Protein AF-A0AAD0ALA4-F1 (afdb_monomer)

Solvent-accessible surface area (backbone atoms only — not comparable to full-atom values): 5460 Å² total; per-residue (Å²): 135,83,80,77,81,74,76,88,68,67,48,80,56,68,77,44,49,51,84,74,68,57,65,62,46,42,33,30,25,91,38,34,69,48,56,65,42,76,59,52,77,94,40,60,54,75,73,41,37,26,32,40,37,42,31,50,38,85,54,95,67,61,20,42,30,38,43,41,38,44,34,81,85,74,36,33,34,35,33,38,23,92,36,73,81,49,67,68,51,72,69,42,74,78,83

Organism: NCBI:txid2663009

Structure (mmCIF, N/CA/C/O backbone):
data_AF-A0AAD0ALA4-F1
#
_entry.id   AF-A0AAD0ALA4-F1
#
loop_
_atom_site.group_PDB
_atom_site.id
_atom_site.type_symbol
_atom_site.label_atom_id
_atom_site.label_alt_id
_atom_site.label_comp_id
_atom_site.label_asym_id
_atom_site.label_entity_id
_atom_site.label_seq_id
_atom_site.pdbx_PDB_ins_code
_atom_site.Cartn_x
_atom_site.Cartn_y
_atom_site.Cartn_z
_atom_site.occupancy
_atom_site.B_iso_or_equiv
_atom_site.auth_seq_id
_atom_site.auth_comp_id
_atom_site.auth_asym_id
_atom_site.auth_atom_id
_atom_site.pdbx_PDB_model_num
ATOM 1 N N . MET A 1 1 ? 28.367 -8.642 20.659 1.00 45.81 1 MET A N 1
ATOM 2 C CA . MET A 1 1 ? 27.828 -7.619 19.739 1.00 45.81 1 MET A CA 1
ATOM 3 C C . MET A 1 1 ? 26.428 -7.275 20.236 1.00 45.81 1 MET A C 1
ATOM 5 O O . MET A 1 1 ? 25.600 -8.171 20.288 1.00 45.81 1 MET A O 1
ATOM 9 N N . LYS A 1 2 ? 26.192 -6.063 20.758 1.00 48.22 2 LYS A N 1
ATOM 10 C CA . LYS A 1 2 ? 24.842 -5.640 21.173 1.00 48.22 2 LYS A CA 1
ATOM 11 C C . LYS A 1 2 ? 24.096 -5.222 19.908 1.00 48.22 2 LYS A C 1
ATOM 13 O O . LYS A 1 2 ? 24.544 -4.295 19.242 1.00 48.22 2 LYS A O 1
ATOM 18 N N . GLU A 1 3 ? 23.012 -5.911 19.563 1.00 54.53 3 GLU A N 1
ATOM 19 C CA . GLU A 1 3 ? 22.095 -5.450 18.518 1.00 54.53 3 GLU A CA 1
ATOM 20 C C . GLU A 1 3 ? 21.565 -4.064 18.898 1.00 54.53 3 GLU A C 1
ATOM 22 O O . GLU A 1 3 ? 20.857 -3.903 19.896 1.00 54.53 3 GLU A O 1
ATOM 27 N N . ASN A 1 4 ? 21.902 -3.052 18.102 1.00 56.72 4 ASN A N 1
ATOM 28 C CA . ASN A 1 4 ? 21.159 -1.803 18.112 1.00 56.72 4 ASN A CA 1
ATOM 29 C C . ASN A 1 4 ? 19.816 -2.092 17.445 1.00 56.72 4 ASN A C 1
ATOM 31 O O . ASN A 1 4 ? 19.740 -2.194 16.224 1.00 56.72 4 ASN A O 1
ATOM 35 N N . LYS A 1 5 ? 18.759 -2.247 18.247 1.00 61.53 5 LYS A N 1
ATOM 36 C CA . LYS A 1 5 ? 17.382 -2.257 17.746 1.00 61.53 5 LYS A CA 1
ATOM 37 C C . LYS A 1 5 ? 17.083 -0.878 17.161 1.00 61.53 5 LYS A C 1
ATOM 39 O O . LYS A 1 5 ? 16.670 0.029 17.882 1.00 61.53 5 LYS A O 1
ATOM 44 N N . THR A 1 6 ? 17.338 -0.688 15.872 1.00 66.88 6 THR A N 1
ATOM 45 C CA . THR A 1 6 ? 16.949 0.524 15.152 1.00 66.88 6 THR A CA 1
ATOM 46 C C . THR A 1 6 ? 15.428 0.621 15.176 1.00 66.88 6 THR A C 1
ATOM 48 O O . THR A 1 6 ? 14.721 -0.289 14.745 1.00 66.88 6 THR A O 1
ATOM 51 N N . LYS A 1 7 ? 14.907 1.714 15.737 1.00 78.12 7 LYS A N 1
ATOM 52 C CA . LYS A 1 7 ? 13.470 1.990 15.757 1.00 78.12 7 LYS A CA 1
ATOM 53 C C . LYS A 1 7 ? 13.006 2.196 14.314 1.00 78.12 7 LYS A C 1
ATOM 55 O O . LYS A 1 7 ? 13.554 3.049 13.621 1.00 78.12 7 LYS A O 1
ATOM 60 N N . ILE A 1 8 ? 12.013 1.428 13.869 1.00 82.12 8 ILE A N 1
ATOM 61 C CA . ILE A 1 8 ? 11.367 1.659 12.572 1.00 82.12 8 ILE A CA 1
ATOM 62 C C . ILE A 1 8 ? 10.761 3.067 12.598 1.00 82.12 8 ILE A C 1
ATOM 64 O O . ILE A 1 8 ? 10.010 3.406 13.516 1.00 82.12 8 ILE A O 1
ATOM 68 N N . SER A 1 9 ? 11.116 3.886 11.609 1.00 90.62 9 SER A N 1
ATOM 69 C CA . SER A 1 9 ? 10.540 5.214 11.404 1.00 90.62 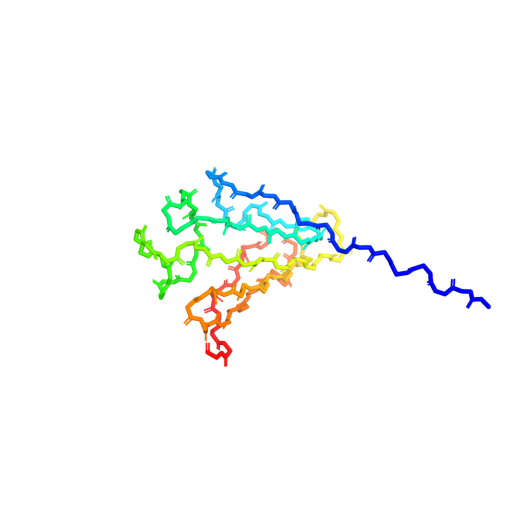9 SER A CA 1
ATOM 70 C C . SER A 1 9 ? 9.523 5.145 10.275 1.00 90.62 9 SER A C 1
ATOM 72 O O . SER A 1 9 ? 9.810 4.552 9.238 1.00 90.62 9 SER A O 1
ATOM 74 N N . PHE A 1 10 ? 8.350 5.740 10.481 1.00 94.88 10 PHE A N 1
ATOM 75 C CA . PHE A 1 10 ? 7.299 5.813 9.471 1.00 94.88 10 PHE A CA 1
ATOM 76 C C . PHE A 1 10 ? 7.217 7.227 8.912 1.00 94.88 10 PHE A C 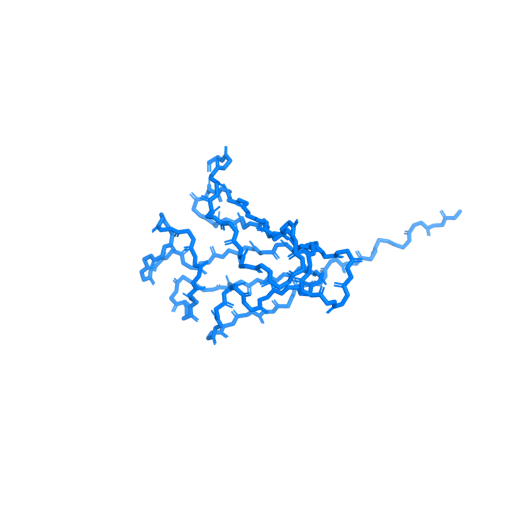1
ATOM 78 O O . PHE A 1 10 ? 7.042 8.180 9.671 1.00 94.88 10 PHE A O 1
ATOM 85 N N . THR A 1 11 ? 7.275 7.348 7.591 1.00 96.69 11 THR A N 1
ATOM 86 C CA . THR A 1 11 ? 7.070 8.611 6.881 1.00 96.69 11 THR A CA 1
ATOM 87 C C . THR A 1 11 ? 5.569 8.864 6.712 1.00 96.69 11 THR A C 1
ATOM 89 O O . THR A 1 11 ? 4.891 8.070 6.050 1.00 96.69 11 THR A O 1
ATOM 92 N N . PRO A 1 12 ? 5.004 9.938 7.293 1.00 96.12 12 PRO A N 1
ATOM 93 C CA . PRO A 1 12 ? 3.601 10.275 7.089 1.00 96.12 12 PRO A CA 1
ATOM 94 C C . PRO A 1 12 ? 3.343 10.667 5.635 1.00 96.12 12 PRO A C 1
ATOM 96 O O . PRO A 1 12 ? 4.096 11.450 5.057 1.00 96.12 12 PRO A O 1
ATOM 99 N N . ILE A 1 13 ? 2.258 10.158 5.059 1.00 96.31 13 ILE A N 1
ATOM 100 C CA . ILE A 1 13 ? 1.827 10.489 3.700 1.00 96.31 13 ILE A CA 1
ATOM 101 C C . ILE A 1 13 ? 0.399 11.040 3.692 1.00 96.31 13 ILE A C 1
ATOM 103 O O . ILE A 1 13 ? -0.479 10.579 4.422 1.00 96.31 13 ILE A O 1
ATOM 107 N N . SER A 1 14 ? 0.175 12.052 2.854 1.00 91.81 14 SER A N 1
ATOM 108 C CA . SER A 1 14 ? -1.125 12.679 2.592 1.00 91.81 14 SER A CA 1
ATOM 109 C C . SER A 1 14 ? -1.102 13.332 1.206 1.00 91.81 14 SER A C 1
ATOM 111 O O . SER A 1 14 ? -0.024 13.682 0.728 1.00 91.81 14 SER A O 1
ATOM 113 N N . ASN A 1 15 ? -2.261 13.497 0.559 1.00 94.25 15 ASN A N 1
ATOM 114 C CA . ASN A 1 15 ? -2.390 14.120 -0.770 1.00 94.25 15 ASN A CA 1
ATOM 115 C C . ASN A 1 15 ? -1.494 13.477 -1.847 1.00 94.25 15 ASN A C 1
ATOM 117 O O . ASN A 1 15 ? -0.894 14.174 -2.662 1.00 94.25 15 ASN A O 1
ATOM 121 N N . VAL A 1 16 ? -1.386 12.146 -1.849 1.00 95.75 16 VAL A N 1
ATOM 122 C CA . VAL A 1 16 ? -0.487 11.403 -2.746 1.00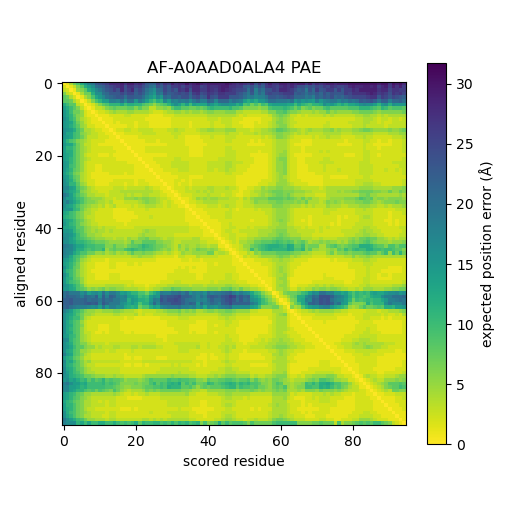 95.75 16 VAL A CA 1
ATOM 123 C C . VAL A 1 16 ? -1.212 10.251 -3.441 1.00 95.75 16 VAL A C 1
ATOM 125 O O . VAL A 1 16 ? -2.127 9.647 -2.881 1.00 95.75 16 VAL A O 1
ATOM 128 N N . ASN A 1 17 ? -0.784 9.935 -4.665 1.00 96.44 17 ASN A N 1
ATOM 129 C CA . ASN A 1 17 ? -1.138 8.689 -5.339 1.00 96.44 17 ASN A CA 1
ATOM 130 C C . ASN A 1 17 ? -0.115 7.607 -4.962 1.00 96.44 17 ASN A C 1
ATOM 132 O O . ASN A 1 17 ? 1.084 7.797 -5.176 1.00 96.44 17 ASN A O 1
ATOM 136 N N . LEU A 1 18 ? -0.579 6.466 -4.444 1.00 96.62 18 LEU A N 1
ATOM 137 C CA . LEU A 1 18 ? 0.286 5.338 -4.092 1.00 96.62 18 LEU A CA 1
ATOM 138 C C . LEU A 1 18 ? 1.103 4.802 -5.275 1.00 96.62 18 LEU A C 1
ATOM 140 O O . LEU A 1 18 ? 2.160 4.221 -5.051 1.00 96.62 18 LEU A O 1
ATOM 144 N N . ASP A 1 19 ? 0.680 5.025 -6.521 1.00 94.62 19 ASP A N 1
ATOM 145 C CA . ASP A 1 19 ? 1.447 4.653 -7.722 1.00 94.62 19 ASP A CA 1
ATOM 146 C C . ASP A 1 19 ? 2.794 5.381 -7.826 1.00 94.62 19 ASP A C 1
ATOM 148 O O . ASP A 1 19 ? 3.713 4.909 -8.499 1.00 94.62 19 ASP A O 1
ATOM 152 N N . ASN A 1 20 ? 2.926 6.515 -7.135 1.00 93.94 20 ASN A N 1
ATOM 153 C CA . ASN A 1 20 ? 4.134 7.332 -7.125 1.00 93.94 20 ASN A CA 1
ATOM 154 C C . ASN A 1 20 ? 5.090 6.971 -5.976 1.00 93.94 20 ASN A C 1
ATOM 156 O O . ASN A 1 20 ? 6.225 7.440 -5.973 1.00 93.94 20 ASN A O 1
ATOM 160 N N . ILE A 1 21 ? 4.675 6.139 -5.013 1.00 94.50 21 ILE A N 1
ATOM 161 C CA . ILE A 1 21 ? 5.515 5.750 -3.870 1.00 94.50 21 ILE A CA 1
ATOM 162 C C . ILE A 1 21 ? 6.278 4.469 -4.210 1.00 94.50 21 ILE A C 1
ATOM 164 O O . ILE A 1 21 ? 5.775 3.362 -4.029 1.00 94.50 21 ILE A O 1
ATOM 168 N N . LYS A 1 22 ? 7.498 4.620 -4.720 1.00 92.56 22 LYS A N 1
ATOM 169 C CA . LYS A 1 22 ? 8.327 3.490 -5.176 1.00 92.56 22 LYS A CA 1
ATOM 170 C C . LYS A 1 22 ? 9.649 3.357 -4.430 1.00 92.56 22 LYS A C 1
ATOM 172 O O . LYS A 1 22 ? 10.375 2.402 -4.661 1.00 92.56 22 LYS A O 1
ATOM 177 N N . GLU A 1 23 ? 9.964 4.308 -3.563 1.00 91.62 23 GLU A N 1
ATOM 178 C CA . GLU A 1 23 ? 11.167 4.261 -2.743 1.00 91.62 23 GLU A CA 1
ATOM 179 C C . GLU A 1 23 ? 10.983 3.260 -1.597 1.00 91.62 23 GLU A C 1
ATOM 181 O O . GLU A 1 23 ? 9.910 3.178 -0.996 1.00 91.62 23 GLU A O 1
ATOM 186 N N . SER A 1 24 ? 12.024 2.475 -1.314 1.00 92.75 24 SER A N 1
ATOM 187 C CA . SER A 1 24 ? 12.012 1.520 -0.207 1.00 92.75 24 SER A CA 1
ATOM 188 C C . SER A 1 24 ? 11.808 2.239 1.123 1.00 92.75 24 SER A C 1
ATOM 190 O O . SER A 1 24 ? 12.556 3.153 1.464 1.00 92.75 24 SER A O 1
ATOM 192 N N . GLY A 1 25 ? 10.842 1.793 1.923 1.00 94.62 25 GLY A N 1
ATOM 193 C CA . GLY A 1 25 ? 10.570 2.440 3.199 1.00 94.62 25 GLY A CA 1
ATOM 194 C C . GLY A 1 25 ? 9.278 2.012 3.875 1.00 94.62 25 GLY A C 1
ATOM 195 O O . GLY A 1 25 ? 8.527 1.161 3.392 1.00 94.62 25 GLY A O 1
ATOM 196 N N . TYR A 1 26 ? 9.038 2.639 5.025 1.00 96.94 26 TYR A N 1
ATOM 197 C CA . TYR A 1 26 ? 7.828 2.487 5.822 1.00 96.94 26 TYR A CA 1
ATOM 198 C C . TYR A 1 26 ? 7.063 3.807 5.813 1.00 96.94 26 TYR A C 1
ATOM 200 O O . TYR A 1 26 ? 7.586 4.844 6.221 1.00 96.94 26 TYR A O 1
ATOM 208 N N . TYR A 1 27 ? 5.809 3.764 5.381 1.00 97.75 27 TYR A N 1
ATOM 209 C CA . TYR A 1 27 ? 4.934 4.923 5.276 1.00 97.75 27 TYR A CA 1
ATOM 210 C C . TYR A 1 27 ? 3.664 4.709 6.098 1.00 97.75 27 TYR A C 1
ATOM 212 O O . TYR A 1 27 ? 3.241 3.576 6.350 1.00 97.75 27 TYR A O 1
ATOM 220 N N . ILE A 1 28 ? 3.038 5.807 6.513 1.00 97.50 28 ILE A N 1
ATOM 221 C CA . ILE A 1 28 ? 1.788 5.780 7.275 1.00 97.50 28 ILE A CA 1
ATOM 222 C C . ILE A 1 28 ? 0.804 6.819 6.744 1.00 97.50 28 ILE A C 1
ATOM 224 O O . ILE A 1 28 ? 1.143 7.987 6.571 1.00 97.50 28 ILE A O 1
ATOM 228 N N . SER A 1 29 ? -0.441 6.397 6.538 1.00 97.25 29 SER A N 1
ATOM 229 C CA . SER A 1 29 ? -1.585 7.290 6.378 1.00 97.25 29 SER A CA 1
ATOM 230 C C . SER A 1 29 ? -2.347 7.327 7.711 1.00 97.25 29 SER A C 1
ATOM 232 O O . SER A 1 29 ? -3.042 6.361 8.033 1.00 97.25 29 SER A O 1
ATOM 234 N N . PRO A 1 30 ? -2.194 8.384 8.533 1.00 93.06 30 PRO A N 1
ATOM 235 C CA . PRO A 1 30 ? -2.662 8.370 9.923 1.00 93.06 30 PRO A CA 1
ATOM 236 C C . PRO A 1 30 ? -4.159 8.670 10.120 1.00 93.06 30 PRO A C 1
ATOM 238 O O . PRO A 1 30 ? -4.627 8.620 11.253 1.00 93.06 30 PRO A O 1
ATOM 241 N N . SER A 1 31 ? -4.918 9.007 9.069 1.00 93.06 31 SER A N 1
ATOM 242 C CA . SER A 1 31 ? -6.325 9.419 9.190 1.00 93.06 31 SER A CA 1
ATOM 243 C C . SER A 1 31 ? -7.229 8.756 8.153 1.00 93.06 31 SER A C 1
ATOM 245 O O . SER A 1 31 ? -6.860 8.585 6.992 1.00 93.06 31 SER A O 1
ATOM 247 N N . TRP A 1 32 ? -8.454 8.433 8.573 1.00 92.06 32 TRP A N 1
ATOM 248 C CA . TRP A 1 32 ? -9.489 7.801 7.750 1.00 92.06 32 TRP A CA 1
ATOM 249 C C . TRP A 1 32 ? -9.913 8.638 6.542 1.00 92.06 32 TRP A C 1
ATOM 251 O O . TRP A 1 32 ? -10.247 8.068 5.506 1.00 92.06 32 TRP A O 1
ATOM 261 N N . GLY A 1 33 ? -9.876 9.967 6.684 1.00 89.06 33 GLY A N 1
ATOM 262 C CA . GLY A 1 33 ? -10.258 10.938 5.656 1.00 89.06 33 GLY A CA 1
ATOM 263 C C . GLY A 1 33 ? -9.092 11.468 4.825 1.00 89.06 33 GLY A C 1
ATOM 264 O O . GLY A 1 33 ? -9.256 12.463 4.123 1.00 89.06 33 GLY A O 1
ATOM 265 N N . ASN A 1 34 ? -7.905 10.859 4.920 1.00 90.12 34 ASN A N 1
ATOM 266 C CA . ASN A 1 34 ? -6.746 11.315 4.159 1.00 90.12 34 ASN A CA 1
ATOM 267 C C . ASN A 1 34 ? -7.013 11.268 2.655 1.00 90.12 34 ASN A C 1
ATOM 269 O O . ASN A 1 34 ? -7.524 10.286 2.130 1.00 90.12 34 ASN A O 1
ATOM 273 N N . ASN A 1 35 ? -6.610 12.308 1.936 1.00 91.56 35 ASN A N 1
ATOM 274 C CA . ASN A 1 35 ? -6.717 12.341 0.485 1.00 91.56 35 ASN A CA 1
ATOM 275 C C . ASN A 1 35 ? -5.595 11.493 -0.139 1.00 91.56 35 ASN A C 1
ATOM 277 O O . ASN A 1 35 ? -4.488 11.975 -0.356 1.00 91.56 35 ASN A O 1
ATOM 281 N N . ILE A 1 36 ? -5.858 10.206 -0.352 1.00 95.44 36 ILE A N 1
ATOM 282 C CA . ILE A 1 36 ? -4.938 9.253 -0.984 1.00 95.44 36 ILE A CA 1
ATOM 283 C C . ILE A 1 36 ? -5.657 8.602 -2.164 1.00 95.44 36 ILE A C 1
ATOM 285 O O . ILE A 1 36 ? -6.822 8.217 -2.039 1.00 95.44 36 ILE A O 1
ATOM 289 N N . SER A 1 37 ? -4.957 8.443 -3.284 1.00 95.31 37 SER A N 1
ATOM 290 C CA . SER A 1 37 ? -5.428 7.713 -4.468 1.00 95.31 37 SER A CA 1
ATOM 291 C C . SER A 1 37 ? -4.522 6.518 -4.791 1.00 95.31 37 SER A C 1
ATOM 293 O O . SER A 1 37 ? -3.493 6.316 -4.147 1.00 95.31 37 SER A O 1
ATOM 295 N N . GLY A 1 38 ? -4.932 5.671 -5.742 1.00 95.56 38 GLY A N 1
ATOM 296 C CA . GLY A 1 38 ? -4.216 4.425 -6.057 1.00 95.56 38 GLY A CA 1
ATOM 297 C C . GLY A 1 38 ? -4.411 3.318 -5.012 1.00 95.56 38 GLY A C 1
ATOM 298 O O . GLY A 1 38 ? -3.603 2.397 -4.925 1.00 95.56 38 GLY A O 1
ATOM 299 N N . LEU A 1 39 ? -5.465 3.410 -4.194 1.00 96.19 39 LEU A N 1
ATOM 300 C CA . LEU A 1 39 ? -5.814 2.425 -3.169 1.00 96.19 39 LEU A CA 1
ATOM 301 C C . LEU A 1 39 ? -6.529 1.196 -3.756 1.00 96.19 39 LEU A C 1
ATOM 303 O O . LEU A 1 39 ? -7.168 1.299 -4.806 1.00 96.19 39 LEU A O 1
ATOM 307 N N . PRO A 1 40 ? -6.507 0.049 -3.051 1.00 96.12 40 PRO A N 1
ATOM 308 C CA . PRO A 1 40 ? -7.438 -1.040 -3.316 1.00 96.12 40 PRO A CA 1
ATOM 309 C C . PRO A 1 40 ? -8.883 -0.531 -3.251 1.00 96.12 40 PRO A C 1
ATOM 311 O O . PRO A 1 40 ? -9.239 0.225 -2.343 1.00 96.12 40 PRO A O 1
ATOM 314 N N . SER A 1 41 ? -9.731 -0.966 -4.185 1.00 92.81 41 SER A N 1
ATOM 315 C CA . SER A 1 41 ? -11.129 -0.516 -4.287 1.00 92.81 41 SER A CA 1
ATOM 316 C C . SER A 1 41 ? -11.916 -0.718 -2.987 1.00 92.81 41 SER A C 1
ATOM 318 O O . SER A 1 41 ? -12.693 0.147 -2.594 1.00 92.81 41 SER A O 1
ATOM 320 N N . GLU A 1 42 ? -11.642 -1.813 -2.276 1.00 92.00 42 GLU A N 1
ATOM 321 C CA . GLU A 1 42 ? -12.236 -2.168 -0.983 1.00 92.00 42 GLU A CA 1
ATOM 322 C C . GLU A 1 42 ? -11.967 -1.181 0.164 1.00 92.00 42 GLU A C 1
ATOM 324 O O . GLU A 1 42 ? -12.622 -1.291 1.201 1.00 92.00 42 GLU A O 1
ATOM 329 N N . ILE A 1 43 ? -10.980 -0.290 0.024 1.00 91.44 43 ILE A N 1
ATOM 330 C CA . ILE A 1 43 ? -10.607 0.710 1.038 1.00 91.44 43 ILE A CA 1
ATOM 331 C C . ILE A 1 43 ? -10.458 2.117 0.438 1.00 91.44 43 ILE A C 1
ATOM 333 O O . ILE A 1 43 ? -9.829 2.993 1.028 1.00 91.44 43 ILE A O 1
ATOM 337 N N . ASN A 1 44 ? -11.030 2.352 -0.746 1.00 89.38 44 ASN A N 1
ATOM 338 C CA . ASN A 1 44 ? -10.981 3.655 -1.414 1.00 89.38 44 ASN A CA 1
ATOM 339 C C . ASN A 1 44 ? -12.141 4.595 -1.005 1.00 89.38 44 ASN A C 1
ATOM 341 O O . ASN A 1 44 ? -12.299 5.682 -1.564 1.00 89.38 44 ASN A O 1
ATOM 345 N N . GLY A 1 45 ? -12.947 4.209 -0.010 1.00 87.31 45 GLY A N 1
ATOM 346 C CA . GLY A 1 45 ? -14.013 5.036 0.558 1.00 87.31 45 GLY A CA 1
ATOM 347 C C . GLY A 1 45 ? -13.493 6.260 1.321 1.00 87.31 45 GLY A C 1
ATOM 348 O O . GLY A 1 45 ? -12.295 6.417 1.568 1.00 87.31 45 GLY A O 1
ATOM 349 N N . TYR A 1 46 ? -14.390 7.174 1.696 1.00 76.50 46 TYR A N 1
ATOM 350 C CA . TYR A 1 46 ? -14.033 8.409 2.415 1.00 76.50 46 TYR A CA 1
ATOM 351 C C . TYR A 1 46 ? -13.533 8.183 3.853 1.00 76.50 46 TYR A C 1
ATOM 353 O O . TYR A 1 46 ? -12.934 9.091 4.419 1.00 76.50 46 TYR A O 1
ATOM 361 N N . SER A 1 47 ? -13.760 7.006 4.443 1.00 83.81 47 SER A N 1
ATOM 362 C CA . SER A 1 47 ? -13.453 6.701 5.849 1.00 83.81 47 SER A CA 1
ATOM 363 C C . SER A 1 47 ? -12.653 5.405 6.040 1.00 83.81 47 SER A C 1
ATOM 365 O O . SER A 1 47 ? -12.710 4.780 7.100 1.00 83.81 47 SER A O 1
ATOM 367 N N . ASP A 1 48 ? -11.874 5.018 5.025 1.00 88.56 48 ASP A N 1
ATOM 368 C CA . ASP A 1 48 ? -11.134 3.747 4.990 1.00 88.56 48 ASP A CA 1
ATOM 369 C C . ASP A 1 48 ? -9.615 3.924 4.828 1.00 88.56 48 ASP A C 1
ATOM 371 O O . ASP A 1 48 ? -8.865 2.947 4.811 1.00 88.56 48 ASP A O 1
ATOM 375 N N . LYS A 1 49 ? -9.137 5.173 4.747 1.00 93.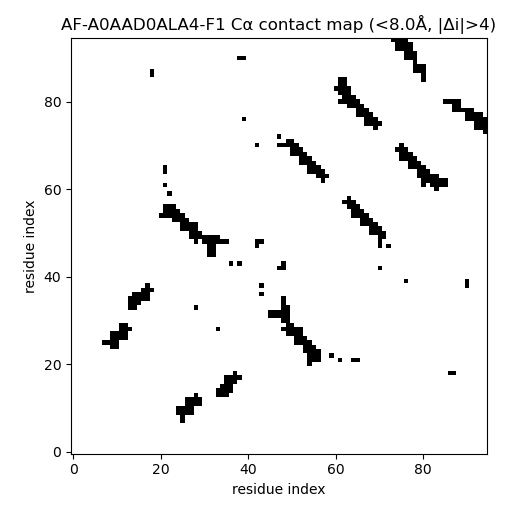44 49 LYS A N 1
ATOM 376 C CA . LYS A 1 49 ? -7.786 5.498 4.269 1.00 93.44 49 LYS A CA 1
ATOM 377 C C . LYS A 1 49 ? -6.715 5.559 5.359 1.00 93.44 49 LYS A C 1
ATOM 379 O O . LYS A 1 49 ? -5.625 6.063 5.100 1.00 93.44 49 LYS A O 1
ATOM 384 N N . ALA A 1 50 ? -6.981 5.016 6.548 1.00 95.50 50 ALA A N 1
ATOM 385 C CA . ALA A 1 50 ? -5.945 4.803 7.555 1.00 95.50 50 ALA A CA 1
ATOM 386 C C . ALA A 1 50 ? -5.250 3.450 7.315 1.00 95.50 50 ALA A C 1
ATOM 388 O O . ALA A 1 50 ? -5.898 2.397 7.328 1.00 95.50 50 ALA A O 1
ATOM 389 N N . PHE A 1 51 ? -3.931 3.463 7.112 1.00 97.38 51 PHE A N 1
ATOM 390 C CA . PHE A 1 51 ? -3.140 2.255 6.843 1.00 97.38 51 PHE A CA 1
ATOM 391 C C . PHE A 1 51 ? -1.636 2.479 7.058 1.00 97.38 51 PHE A C 1
ATOM 393 O O . PHE A 1 51 ? -1.146 3.613 7.029 1.00 97.38 51 PHE A O 1
ATOM 400 N N . TYR A 1 52 ? -0.900 1.377 7.194 1.00 97.94 52 TYR A N 1
ATOM 401 C CA . TYR A 1 52 ? 0.545 1.338 6.969 1.00 97.94 52 TYR A CA 1
ATOM 402 C C . TYR A 1 52 ? 0.843 0.863 5.550 1.00 97.94 52 TYR A C 1
ATOM 404 O O . TYR A 1 52 ? 0.130 0.016 5.010 1.00 97.94 52 TYR A O 1
ATOM 412 N N . LEU A 1 53 ? 1.914 1.382 4.960 1.00 98.12 53 LEU A N 1
ATOM 413 C CA . LEU A 1 53 ? 2.420 0.951 3.663 1.00 98.12 53 LEU A CA 1
ATOM 414 C C . LEU A 1 53 ? 3.905 0.625 3.797 1.00 98.12 53 LEU A C 1
ATOM 416 O O . LEU A 1 53 ? 4.692 1.452 4.251 1.00 98.12 53 LEU A O 1
ATOM 420 N N . GLN A 1 54 ? 4.281 -0.576 3.383 1.00 97.56 54 GLN A N 1
ATOM 421 C CA . GLN A 1 54 ? 5.669 -0.996 3.271 1.00 97.56 54 GLN A CA 1
ATOM 422 C C . GLN A 1 54 ? 6.031 -1.116 1.798 1.00 97.56 54 GLN A C 1
ATOM 424 O O . GLN A 1 54 ? 5.280 -1.709 1.020 1.00 97.56 54 GLN A O 1
ATOM 429 N N . VAL A 1 55 ? 7.175 -0.551 1.429 1.00 95.81 55 VAL A N 1
ATOM 430 C CA . VAL A 1 55 ? 7.668 -0.561 0.055 1.00 95.81 55 VAL A CA 1
ATOM 431 C C . VAL A 1 55 ? 9.048 -1.198 0.017 1.00 95.81 55 VAL A C 1
ATOM 433 O O . VAL A 1 55 ? 9.925 -0.834 0.801 1.00 95.81 55 VAL A O 1
ATOM 436 N N . PHE A 1 56 ? 9.226 -2.145 -0.899 1.00 93.88 56 PHE A N 1
ATOM 437 C CA . PHE A 1 56 ? 10.510 -2.760 -1.214 1.00 93.88 56 PHE A CA 1
ATOM 438 C C . PHE A 1 56 ? 10.828 -2.515 -2.681 1.00 93.88 56 PHE A C 1
ATOM 440 O O . PHE A 1 56 ? 10.079 -2.954 -3.552 1.00 93.88 56 PHE A O 1
ATOM 447 N N . ALA A 1 57 ? 11.939 -1.853 -2.960 1.00 91.00 57 ALA A N 1
ATOM 448 C CA . ALA A 1 57 ? 12.439 -1.620 -4.303 1.00 91.00 57 ALA A CA 1
ATOM 449 C C . ALA A 1 57 ? 13.881 -2.109 -4.438 1.00 91.00 57 ALA A C 1
ATOM 451 O O . ALA A 1 57 ? 14.692 -1.934 -3.528 1.00 91.00 57 ALA A O 1
ATOM 45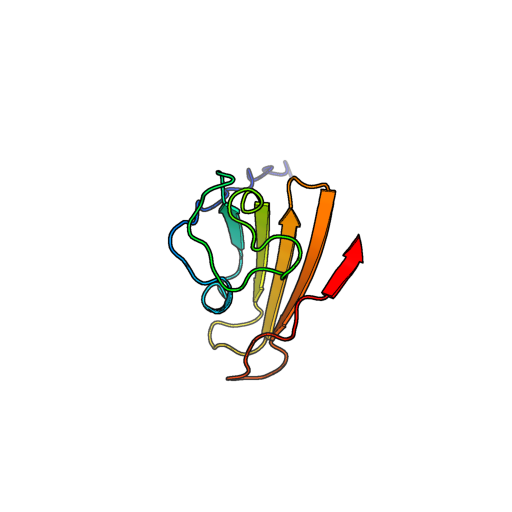2 N N . LEU A 1 58 ? 14.189 -2.742 -5.573 1.00 85.31 58 LEU A N 1
ATOM 453 C CA . LEU A 1 58 ? 15.512 -3.322 -5.830 1.00 85.31 58 LEU A CA 1
ATOM 454 C C . LEU A 1 58 ? 16.518 -2.306 -6.405 1.00 85.31 58 LEU A C 1
ATOM 456 O O . LEU A 1 58 ? 17.716 -2.580 -6.397 1.00 85.31 58 LEU A O 1
ATOM 460 N N . ASN A 1 59 ? 16.062 -1.165 -6.936 1.00 70.38 59 ASN A N 1
ATOM 461 C CA . ASN A 1 59 ? 16.901 -0.199 -7.652 1.00 70.38 59 ASN A CA 1
ATOM 462 C C . ASN A 1 59 ? 16.164 1.129 -7.932 1.00 70.38 59 ASN A C 1
ATOM 464 O O . ASN A 1 59 ? 14.940 1.156 -8.057 1.00 70.38 59 ASN A O 1
ATOM 468 N N . ASP A 1 60 ? 16.931 2.215 -8.094 1.00 63.41 60 ASP A N 1
ATOM 469 C CA . ASP A 1 60 ? 16.436 3.606 -8.166 1.00 63.41 60 ASP A CA 1
ATOM 470 C C . ASP A 1 60 ? 15.578 3.922 -9.405 1.00 63.41 60 ASP A C 1
ATOM 472 O O . ASP A 1 60 ? 14.847 4.912 -9.444 1.00 63.41 60 ASP A O 1
ATOM 476 N N . ILE A 1 61 ? 15.626 3.073 -10.436 1.00 60.97 61 ILE A N 1
ATOM 477 C CA . ILE A 1 61 ? 14.860 3.259 -11.670 1.00 60.97 61 ILE A CA 1
ATOM 478 C C . ILE A 1 61 ? 13.700 2.270 -11.688 1.00 60.97 61 ILE A C 1
ATOM 480 O O . ILE A 1 61 ? 13.885 1.146 -12.142 1.00 60.97 61 ILE A O 1
ATOM 484 N N . ASN A 1 62 ? 12.519 2.703 -11.222 1.00 60.81 62 ASN A N 1
ATOM 485 C CA . ASN A 1 62 ? 11.161 2.313 -11.667 1.00 60.81 62 ASN A CA 1
ATOM 486 C C . ASN A 1 62 ? 10.955 0.874 -12.220 1.00 60.81 62 ASN A C 1
ATOM 488 O O . ASN A 1 62 ? 10.212 0.705 -13.188 1.00 60.81 62 ASN A O 1
ATOM 492 N N . SER A 1 63 ? 11.608 -0.157 -11.680 1.00 71.75 63 SER A N 1
ATOM 493 C CA . SER A 1 63 ? 11.689 -1.474 -12.337 1.00 71.75 63 SER A CA 1
ATOM 494 C C . SER A 1 63 ? 11.115 -2.584 -11.489 1.00 71.75 63 SER A C 1
ATOM 496 O O . SER A 1 63 ? 10.188 -3.259 -11.926 1.00 71.75 63 SER A O 1
ATOM 498 N N . TYR A 1 64 ? 11.599 -2.733 -10.262 1.00 88.88 64 TYR A N 1
ATOM 499 C CA . TYR A 1 64 ? 11.091 -3.736 -9.341 1.00 88.88 64 TYR A CA 1
ATOM 500 C C . TYR A 1 64 ? 10.742 -3.077 -8.024 1.00 88.88 64 TYR A C 1
ATOM 502 O O . TYR A 1 64 ? 11.617 -2.635 -7.285 1.00 88.88 64 TYR A O 1
ATOM 510 N N . CYS A 1 65 ? 9.441 -2.997 -7.767 1.00 92.62 65 CYS A N 1
ATOM 511 C CA . CYS A 1 65 ? 8.870 -2.379 -6.582 1.00 92.62 65 CYS A CA 1
ATOM 512 C C . CYS A 1 65 ? 7.725 -3.254 -6.082 1.00 92.62 65 CYS A C 1
ATOM 514 O O . CYS A 1 65 ? 6.867 -3.658 -6.862 1.00 92.62 65 CYS A O 1
ATOM 516 N N . GLN A 1 66 ? 7.669 -3.516 -4.785 1.00 95.38 66 GLN A N 1
ATOM 517 C CA . GLN A 1 66 ? 6.562 -4.199 -4.132 1.00 95.38 66 GLN A CA 1
ATOM 518 C C . GLN A 1 66 ? 5.962 -3.268 -3.093 1.00 95.38 66 GLN A C 1
ATOM 520 O O . GLN A 1 66 ? 6.688 -2.647 -2.322 1.00 95.38 66 GLN A O 1
ATOM 525 N N . GLN A 1 67 ? 4.638 -3.182 -3.076 1.00 97.56 67 GLN A N 1
ATOM 526 C CA . GLN A 1 67 ? 3.890 -2.459 -2.060 1.00 97.56 67 GLN A CA 1
ATOM 527 C C . GLN A 1 67 ? 3.033 -3.442 -1.279 1.00 97.56 67 GLN A C 1
ATOM 529 O O . GLN A 1 67 ? 2.306 -4.236 -1.878 1.00 97.56 67 GLN A O 1
ATOM 534 N N . ILE A 1 68 ? 3.095 -3.351 0.046 1.00 98.31 68 ILE A N 1
ATOM 535 C CA . ILE A 1 68 ?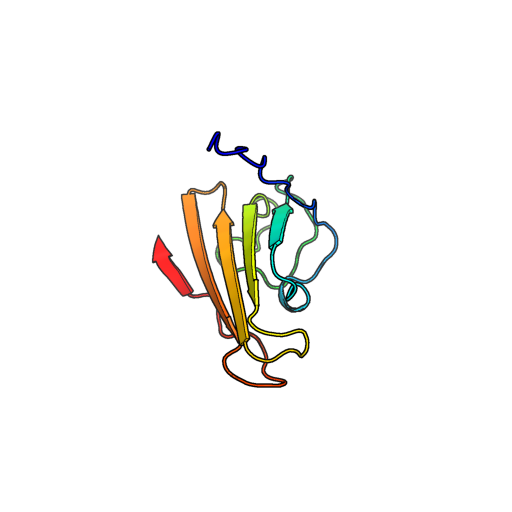 2.231 -4.092 0.963 1.00 98.31 68 ILE A CA 1
ATOM 536 C C . ILE A 1 68 ? 1.500 -3.076 1.828 1.00 98.31 68 ILE A C 1
ATOM 538 O O . ILE A 1 68 ? 2.123 -2.257 2.505 1.00 98.31 68 ILE A O 1
ATOM 542 N N . LEU A 1 69 ? 0.174 -3.121 1.785 1.00 98.38 69 LEU A N 1
ATOM 543 C CA . LEU A 1 69 ? -0.704 -2.215 2.507 1.00 98.38 69 LEU A CA 1
ATOM 544 C C . LEU A 1 69 ? -1.406 -2.972 3.631 1.00 98.38 69 LEU A C 1
ATOM 546 O O . LEU A 1 69 ? -2.110 -3.950 3.382 1.00 98.38 69 LEU A O 1
ATOM 550 N N . TYR A 1 70 ? -1.264 -2.467 4.854 1.00 97.69 70 TYR A N 1
ATOM 551 C CA . TYR A 1 70 ? -1.909 -2.985 6.057 1.00 97.69 70 TYR A CA 1
ATOM 552 C C . TYR A 1 70 ? -2.987 -2.000 6.508 1.00 97.69 70 TYR A C 1
ATOM 554 O O . TYR A 1 70 ? -2.691 -0.962 7.104 1.00 97.69 70 TYR A O 1
ATOM 562 N N . SER A 1 71 ? -4.245 -2.301 6.193 1.00 96.38 71 SER A N 1
ATOM 563 C CA . SER A 1 71 ? -5.371 -1.446 6.560 1.00 96.38 71 SER A CA 1
ATOM 564 C C . SER A 1 71 ? -5.761 -1.657 8.020 1.00 96.38 71 SER A C 1
ATOM 566 O O . SER A 1 71 ? -5.898 -2.792 8.480 1.00 96.38 71 SER A O 1
ATOM 568 N N . PHE A 1 72 ? -6.081 -0.568 8.722 1.00 94.69 72 PHE A N 1
ATOM 569 C CA . PHE A 1 72 ? -6.684 -0.644 10.058 1.00 94.69 72 PHE A CA 1
ATOM 570 C C . PHE A 1 72 ? -8.102 -1.256 10.059 1.00 94.69 72 PHE A C 1
ATOM 572 O O . PHE A 1 72 ? -8.679 -1.458 11.122 1.00 94.69 72 PHE A O 1
ATOM 579 N N . LYS A 1 73 ? -8.666 -1.597 8.890 1.00 92.12 73 LYS A N 1
ATOM 580 C CA . LYS A 1 73 ? -9.907 -2.382 8.743 1.00 92.12 73 LYS A CA 1
ATOM 581 C C . LYS A 1 7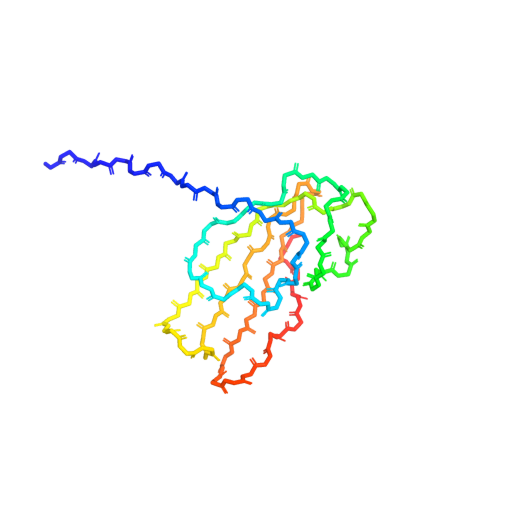3 ? -9.680 -3.901 8.772 1.00 92.12 73 LYS A C 1
ATOM 583 O O . LYS A 1 73 ? -10.602 -4.649 8.462 1.00 92.12 73 LYS A O 1
ATOM 588 N N . GLY A 1 74 ? -8.470 -4.361 9.100 1.00 93.12 74 GLY A N 1
ATOM 589 C CA . GLY A 1 74 ? -8.147 -5.790 9.178 1.00 93.12 7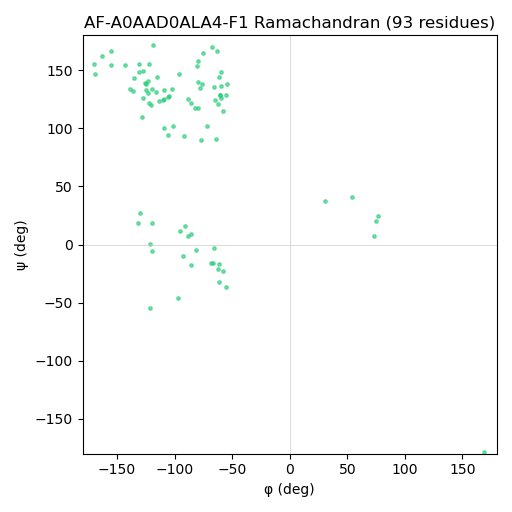4 GLY A CA 1
ATOM 590 C C . GLY A 1 74 ? -7.964 -6.461 7.815 1.00 93.12 74 GLY A C 1
ATOM 591 O O . GLY A 1 74 ? -8.152 -7.666 7.709 1.00 93.12 74 GLY A O 1
ATOM 592 N N . LYS A 1 75 ? -7.620 -5.683 6.780 1.00 95.31 75 LYS A N 1
ATOM 593 C CA . LYS A 1 75 ? -7.355 -6.176 5.421 1.00 95.31 75 LYS A CA 1
ATOM 594 C C . LYS A 1 75 ? -5.904 -5.932 5.036 1.00 95.31 75 LYS A C 1
ATOM 596 O O . LYS A 1 75 ? -5.347 -4.882 5.378 1.00 95.31 75 LYS A O 1
ATOM 601 N N . ILE A 1 76 ? -5.321 -6.859 4.283 1.00 98.06 76 ILE A N 1
ATOM 602 C CA . ILE A 1 76 ? -3.949 -6.736 3.776 1.00 98.06 76 ILE A CA 1
ATOM 603 C C . ILE A 1 76 ? -3.960 -6.888 2.260 1.00 98.06 76 ILE A C 1
ATOM 605 O O . ILE A 1 76 ? -4.566 -7.817 1.728 1.00 98.06 76 ILE A O 1
ATOM 609 N N . PHE A 1 77 ? -3.265 -5.990 1.566 1.00 98.44 77 PHE A N 1
ATOM 610 C CA . PHE A 1 77 ? -3.155 -6.002 0.111 1.00 98.44 77 PHE A CA 1
ATOM 611 C C . PHE A 1 77 ? -1.695 -5.955 -0.322 1.00 98.44 77 PHE A C 1
ATOM 613 O O . PHE A 1 77 ? -0.871 -5.327 0.341 1.00 98.44 77 PHE A O 1
ATOM 620 N N . TYR A 1 78 ? -1.387 -6.559 -1.466 1.00 97.62 78 TYR A N 1
ATOM 621 C CA . TYR A 1 78 ? -0.098 -6.402 -2.128 1.00 97.62 78 TYR A CA 1
ATOM 622 C C . TYR A 1 78 ? -0.260 -6.065 -3.607 1.00 97.62 78 TYR A C 1
ATOM 624 O O . TYR A 1 78 ? -1.267 -6.400 -4.230 1.00 97.62 78 TYR A O 1
ATOM 632 N N . ARG A 1 79 ? 0.754 -5.416 -4.174 1.00 97.38 79 ARG A N 1
ATOM 633 C CA . ARG A 1 79 ? 0.928 -5.258 -5.623 1.00 97.38 79 ARG A CA 1
ATOM 634 C C . ARG A 1 79 ? 2.390 -5.031 -5.967 1.00 97.38 79 ARG A C 1
ATOM 636 O O . ARG A 1 79 ? 3.206 -4.744 -5.087 1.00 97.38 79 ARG A O 1
ATOM 643 N N . THR A 1 80 ? 2.726 -5.151 -7.244 1.00 95.44 80 THR A N 1
ATOM 644 C CA . THR A 1 80 ? 4.117 -5.133 -7.699 1.00 95.44 80 THR A CA 1
ATOM 645 C C . THR A 1 80 ? 4.29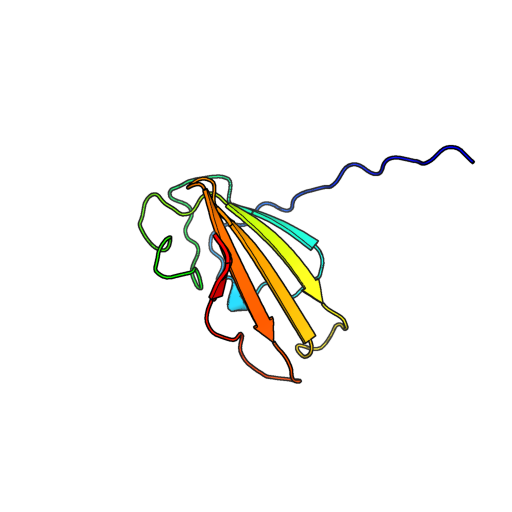4 -4.411 -9.031 1.00 95.44 80 THR A C 1
ATOM 647 O O . THR A 1 80 ? 3.381 -4.342 -9.847 1.00 95.44 80 THR A O 1
ATOM 650 N N . ILE A 1 81 ? 5.499 -3.895 -9.251 1.00 92.62 81 ILE A N 1
ATOM 651 C CA . ILE A 1 81 ? 6.078 -3.583 -10.557 1.00 92.62 81 ILE A CA 1
ATOM 652 C C . ILE A 1 81 ? 7.113 -4.681 -10.817 1.00 92.62 81 ILE A C 1
ATOM 654 O O . ILE A 1 81 ? 7.941 -4.953 -9.945 1.00 92.62 81 ILE A O 1
ATOM 658 N N . THR A 1 82 ? 7.044 -5.340 -11.973 1.00 89.56 82 THR A N 1
ATOM 659 C CA . THR A 1 82 ? 7.909 -6.485 -12.325 1.00 89.56 82 THR A CA 1
ATOM 660 C C . THR A 1 82 ? 8.751 -6.232 -13.577 1.00 89.56 82 THR A C 1
ATOM 662 O O . THR A 1 82 ? 9.205 -7.177 -14.215 1.00 89.56 82 THR A O 1
ATOM 665 N N . GLY A 1 83 ? 8.921 -4.971 -13.970 1.00 83.00 83 GLY A N 1
ATOM 666 C CA . GLY A 1 83 ? 9.637 -4.582 -15.177 1.00 83.00 83 GLY A CA 1
ATOM 667 C C . GLY A 1 83 ? 9.892 -3.078 -15.233 1.00 83.00 83 GLY A C 1
ATOM 668 O O . GLY A 1 83 ? 9.084 -2.273 -14.767 1.00 83.00 83 GLY A O 1
ATOM 669 N N . ALA A 1 84 ? 11.020 -2.686 -15.826 1.00 78.50 84 ALA A N 1
ATOM 670 C CA . ALA A 1 84 ? 11.392 -1.283 -16.008 1.00 78.50 84 ALA A CA 1
ATOM 671 C C . ALA A 1 84 ? 10.297 -0.493 -16.742 1.00 78.50 84 ALA A C 1
ATOM 673 O O . ALA A 1 84 ? 9.828 -0.906 -17.800 1.00 78.50 84 ALA A O 1
ATOM 674 N N . GLY A 1 85 ? 9.886 0.640 -16.166 1.00 76.44 85 GLY A N 1
ATOM 675 C CA . GLY A 1 85 ? 8.886 1.532 -16.763 1.00 76.44 85 GLY A CA 1
ATOM 676 C C . GLY A 1 85 ? 7.449 1.007 -16.710 1.00 76.44 85 GLY A C 1
ATOM 677 O O . GLY A 1 85 ? 6.560 1.621 -17.294 1.00 76.44 85 GLY A O 1
ATOM 678 N N . SER A 1 86 ? 7.207 -0.104 -16.011 1.00 85.25 86 SER A N 1
ATOM 679 C CA . SER A 1 86 ? 5.869 -0.682 -15.882 1.00 85.25 86 SER A CA 1
ATOM 680 C C . SER A 1 86 ? 5.046 0.042 -14.814 1.00 85.25 86 SER A C 1
ATOM 682 O O . SER A 1 86 ? 5.577 0.605 -13.851 1.00 85.25 86 SER A O 1
ATOM 684 N N . SER A 1 87 ? 3.725 0.004 -14.968 1.00 90.38 87 SER A N 1
ATOM 685 C CA . SER A 1 87 ? 2.790 0.385 -13.909 1.00 90.38 87 SER A CA 1
ATOM 686 C C . SER A 1 87 ? 2.713 -0.703 -12.838 1.00 90.38 87 SER A C 1
ATOM 688 O O . SER A 1 87 ? 3.125 -1.844 -13.055 1.00 90.38 87 SER A O 1
ATOM 690 N N . PHE A 1 88 ? 2.159 -0.355 -11.677 1.00 94.62 88 PHE A N 1
ATOM 691 C CA . PHE A 1 88 ? 1.793 -1.365 -10.696 1.00 94.62 88 PHE A CA 1
ATOM 692 C C . PHE A 1 88 ? 0.737 -2.320 -11.259 1.00 94.62 88 PHE A C 1
ATOM 694 O O . PHE A 1 88 ? -0.178 -1.907 -11.972 1.00 94.62 88 PHE A O 1
ATOM 701 N N . SER A 1 89 ? 0.836 -3.590 -10.874 1.00 95.62 89 SER A N 1
ATOM 702 C CA . SER A 1 89 ? -0.258 -4.542 -11.000 1.00 95.62 89 SER A CA 1
ATOM 703 C C . SER A 1 89 ? -1.462 -4.123 -10.152 1.00 95.62 89 SER A C 1
ATOM 705 O O . SER A 1 89 ? -1.382 -3.255 -9.273 1.00 95.62 89 SER A O 1
ATOM 707 N N . ASN A 1 90 ? -2.601 -4.762 -10.412 1.00 96.19 90 ASN A N 1
ATOM 708 C CA . ASN A 1 90 ? -3.773 -4.607 -9.562 1.00 96.19 90 ASN A CA 1
ATOM 709 C C . ASN A 1 90 ? -3.456 -5.050 -8.129 1.00 96.19 90 ASN A C 1
ATOM 711 O O . ASN A 1 90 ? -2.679 -5.977 -7.905 1.00 96.19 90 ASN A O 1
ATOM 715 N N . TRP A 1 91 ? -4.110 -4.410 -7.164 1.00 97.94 91 TRP A N 1
ATOM 716 C CA . TRP A 1 91 ? -4.070 -4.858 -5.780 1.00 97.94 91 TRP A CA 1
ATOM 717 C C . TRP A 1 91 ? -4.642 -6.267 -5.651 1.00 97.94 91 TRP A C 1
ATOM 719 O O . TRP A 1 91 ? -5.763 -6.537 -6.082 1.00 97.94 91 TRP A O 1
ATOM 729 N N . ILE A 1 92 ? -3.882 -7.141 -5.004 1.00 97.44 92 ILE A N 1
ATOM 730 C CA . ILE A 1 92 ? -4.298 -8.485 -4.635 1.00 97.44 92 ILE A CA 1
ATOM 731 C C . ILE A 1 92 ? -4.467 -8.507 -3.122 1.00 97.44 92 ILE A C 1
ATOM 733 O O . ILE A 1 92 ? -3.565 -8.140 -2.368 1.00 97.44 92 ILE A O 1
ATOM 737 N N . LYS A 1 93 ? -5.651 -8.914 -2.677 1.00 97.25 93 LYS A N 1
ATOM 738 C CA . LYS A 1 93 ? -5.961 -9.080 -1.261 1.00 97.25 93 LYS A CA 1
ATOM 739 C C . LYS A 1 93 ? -5.361 -10.383 -0.742 1.00 97.25 93 LYS A C 1
ATOM 741 O O . LYS A 1 93 ? -5.488 -11.419 -1.387 1.00 97.25 93 LYS A O 1
ATOM 746 N N . ILE A 1 94 ? -4.727 -10.316 0.423 1.00 95.50 94 ILE A N 1
ATOM 747 C CA . ILE A 1 94 ? -4.162 -11.473 1.127 1.00 95.50 94 ILE A CA 1
ATOM 748 C C . ILE A 1 94 ? -5.138 -11.967 2.199 1.00 95.50 94 ILE A C 1
ATOM 750 O O . ILE A 1 94 ? -5.372 -13.168 2.304 1.00 95.50 94 ILE A O 1
ATOM 754 N N . VAL A 1 95 ? -5.701 -11.037 2.981 1.00 86.88 95 VAL A N 1
ATOM 755 C CA . VAL A 1 95 ? -6.640 -11.289 4.090 1.00 86.88 95 VAL A CA 1
ATOM 756 C C . VAL A 1 95 ? -7.771 -10.273 4.037 1.00 86.88 95 VAL A C 1
ATOM 758 O O . VAL A 1 95 ? -7.476 -9.083 3.759 1.00 86.88 95 VAL A O 1
#

Nearest PDB structures (foldseek):
  5m9f-assembly1_C  TM=6.461E-01  e=1.110E+00  Kayvirus kay
  4yz2-assembly1_A  TM=5.979E-01  e=8.911E-01  Streptococcus pneumoniae
  4yw5-assembly1_A  TM=5.748E-01  e=1.239E+00  Streptococcus pneumoniae TIGR4
  4yz4-assembly1_A  TM=4.473E-01  e=5.142E-01  Streptococcus pneumoniae
  4yz5-assembly2_B  TM=4.487E-01  e=2.148E+00  Streptococcus pneumoniae

Secondary structure (DSSP, 8-state):
-----PPPP-EE--SEEGGG--SSEEEEE--TT--EES--GGG-STT---EEEEEEESSSSSSEEEEEEEETTTEEEEEEEESTTPPPPPPEE--

Mean predicted aligned error: 5.42 Å

pLDDT: mean 89.21, std 11.89, range [45.81, 98.44]

Sequence (95 aa):
MKENKTKISFTPISNVNLDNIKESGYYISPSWGNNISGLPSEINGYSDKAFYLQVFALNDINSYCQQILYSFKGKIFYRTITGAGSSFSNWIKIV

Foldseek 3Di:
DDDPPDDFDEAEDAPEEPQPPADFGKYWPQFQQGHYHPDAPVQPDRRFPGWIKGKDDPDDFQAWMKIWIGTPVRWIWIWIHHGGPDTIDHIDTDD

Radius of gyration: 13.91 Å; Cα contacts (8 Å, |Δi|>4): 199; chains: 1; bounding box: 42×26×38 Å